Protein AF-A0A1V4YX29-F1 (afdb_monomer_lite)

Radius of gyration: 15.8 Å; chains: 1; bounding box: 34×29×42 Å

Secondary structure (DSSP, 8-state):
--HHHHHHHHHHHHHHHHHHHHHHHHHHHHTT-HHHHHHHHHHHHHHHHHHHHHHHHHHHHHHTS--

pLDDT: mean 73.03, std 10.12, range [48.56, 86.19]

Structure (mmCIF, N/CA/C/O backbone):
data_AF-A0A1V4YX29-F1
#
_entry.id   AF-A0A1V4YX29-F1
#
loop_
_atom_site.group_PDB
_atom_site.id
_atom_site.type_symbol
_atom_site.label_atom_id
_atom_site.label_alt_id
_atom_site.label_comp_id
_atom_site.label_asym_id
_atom_site.label_entity_id
_atom_site.label_seq_id
_atom_site.pdbx_PDB_ins_code
_atom_site.Cartn_x
_atom_site.Cartn_y
_atom_site.Cartn_z
_atom_site.occupancy
_atom_site.B_iso_or_equiv
_atom_site.auth_seq_id
_atom_site.auth_comp_id
_atom_site.auth_asym_id
_atom_site.auth_atom_id
_atom_site.pdbx_PDB_model_num
ATOM 1 N N . MET A 1 1 ? 12.636 -14.878 -23.533 1.00 49.81 1 MET A N 1
ATOM 2 C CA . MET A 1 1 ? 11.339 -14.826 -22.823 1.00 49.81 1 MET A CA 1
ATOM 3 C C . MET A 1 1 ? 10.986 -13.357 -22.624 1.00 49.81 1 MET A C 1
ATOM 5 O O . MET A 1 1 ? 11.880 -12.584 -22.317 1.00 49.81 1 MET A O 1
ATOM 9 N N . ASP A 1 2 ? 9.760 -12.946 -22.958 1.00 56.06 2 ASP A N 1
ATOM 10 C CA . ASP A 1 2 ? 9.386 -11.541 -23.209 1.00 56.06 2 ASP A CA 1
ATOM 11 C C . ASP A 1 2 ? 9.469 -10.631 -21.966 1.00 56.06 2 ASP A C 1
ATOM 13 O O . ASP A 1 2 ? 8.520 -10.549 -21.183 1.00 56.06 2 ASP A O 1
ATOM 17 N N . ASN A 1 3 ? 10.541 -9.839 -21.859 1.00 65.38 3 ASN A N 1
ATOM 18 C CA . ASN A 1 3 ? 10.717 -8.787 -20.841 1.00 65.38 3 ASN A CA 1
ATOM 19 C C . ASN A 1 3 ? 9.549 -7.773 -20.777 1.00 65.38 3 ASN A C 1
ATOM 21 O O . ASN A 1 3 ? 9.351 -7.101 -19.762 1.00 65.38 3 ASN A O 1
ATOM 25 N N . LEU A 1 4 ? 8.748 -7.645 -21.845 1.00 67.06 4 LEU A N 1
ATOM 26 C CA . LEU A 1 4 ? 7.546 -6.803 -21.851 1.00 67.06 4 LEU A CA 1
ATOM 27 C C . LEU A 1 4 ? 6.393 -7.381 -21.016 1.00 67.06 4 LEU A C 1
ATOM 29 O O . LEU A 1 4 ? 5.643 -6.611 -20.410 1.00 67.06 4 LEU A O 1
ATOM 33 N N . LYS A 1 5 ? 6.234 -8.710 -20.979 1.00 70.00 5 LYS A N 1
ATOM 34 C CA . LYS A 1 5 ? 5.145 -9.361 -20.234 1.00 70.00 5 LYS A CA 1
ATOM 35 C C . LYS A 1 5 ? 5.393 -9.271 -18.731 1.00 70.00 5 LYS A C 1
ATOM 37 O O . LYS A 1 5 ? 4.480 -8.891 -18.005 1.00 70.00 5 LYS A O 1
ATOM 42 N N . GLU A 1 6 ? 6.630 -9.486 -18.282 1.00 67.31 6 GLU A N 1
ATOM 43 C CA . GLU A 1 6 ? 7.014 -9.305 -16.874 1.00 67.31 6 GLU A CA 1
ATOM 44 C C . GLU A 1 6 ? 6.854 -7.859 -16.398 1.00 67.31 6 GLU A C 1
ATOM 46 O O . GLU A 1 6 ? 6.290 -7.626 -15.329 1.00 67.31 6 GLU A O 1
ATOM 51 N N . ARG A 1 7 ? 7.263 -6.866 -17.205 1.00 68.38 7 ARG A N 1
ATOM 52 C CA . ARG A 1 7 ? 7.067 -5.445 -16.862 1.00 68.38 7 ARG A CA 1
ATOM 53 C C . ARG A 1 7 ? 5.591 -5.084 -16.693 1.00 68.38 7 ARG A C 1
ATOM 55 O O . ARG A 1 7 ? 5.247 -4.364 -15.756 1.00 68.38 7 ARG A O 1
ATOM 62 N N . ARG A 1 8 ? 4.711 -5.577 -17.572 1.00 73.31 8 ARG A N 1
ATOM 63 C CA . ARG A 1 8 ? 3.259 -5.372 -17.431 1.00 73.31 8 ARG A CA 1
ATOM 64 C C . ARG A 1 8 ? 2.701 -6.084 -16.208 1.00 73.31 8 ARG A C 1
ATOM 66 O O . ARG A 1 8 ? 1.889 -5.491 -15.508 1.00 73.31 8 ARG A O 1
ATOM 73 N N . LEU A 1 9 ? 3.151 -7.305 -15.934 1.00 75.94 9 LEU A N 1
ATOM 74 C CA . LEU A 1 9 ? 2.703 -8.076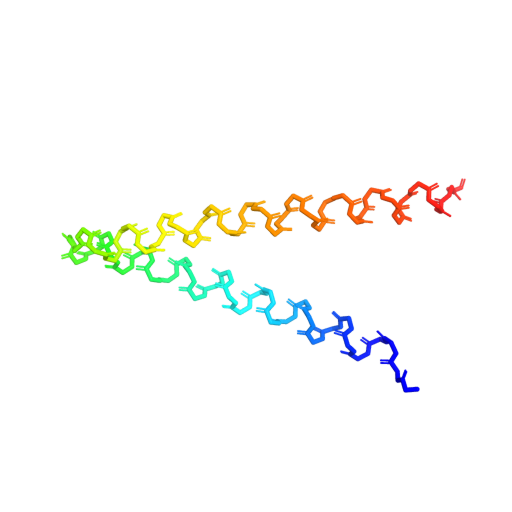 -14.778 1.00 75.94 9 LEU A CA 1
ATOM 75 C C . LEU A 1 9 ? 3.066 -7.370 -13.465 1.00 75.94 9 LEU A C 1
ATOM 77 O O . LEU A 1 9 ? 2.211 -7.217 -12.600 1.00 75.94 9 LEU A O 1
ATOM 81 N N . LEU A 1 10 ? 4.294 -6.856 -13.355 1.00 72.06 10 LEU A N 1
ATOM 82 C CA . LEU A 1 10 ? 4.752 -6.061 -12.213 1.00 72.06 10 LEU A CA 1
ATOM 83 C C . LEU A 1 10 ? 3.955 -4.763 -12.048 1.00 72.06 10 LEU A C 1
ATOM 85 O O . LEU A 1 10 ? 3.604 -4.400 -10.927 1.00 72.06 10 LEU A O 1
ATOM 89 N N . ALA A 1 11 ? 3.638 -4.073 -13.146 1.00 74.56 11 ALA A N 1
ATOM 90 C CA . ALA A 1 11 ? 2.819 -2.865 -13.099 1.00 74.56 11 ALA A CA 1
ATOM 91 C C . ALA A 1 11 ? 1.378 -3.164 -12.649 1.00 74.56 11 ALA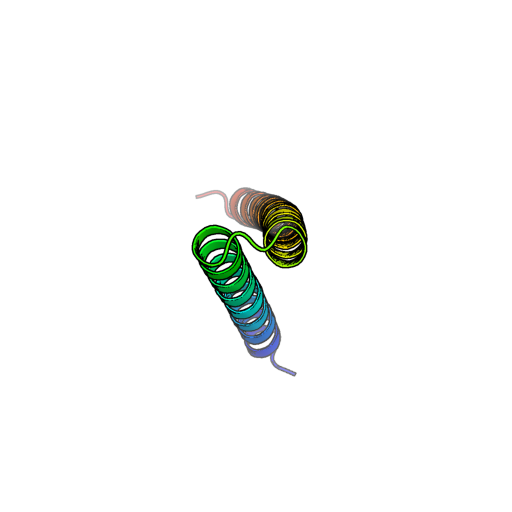 A C 1
ATOM 93 O O . ALA A 1 11 ? 0.850 -2.458 -11.795 1.00 74.56 11 ALA A O 1
ATOM 94 N N . ILE A 1 12 ? 0.762 -4.228 -13.172 1.00 80.62 12 ILE A N 1
ATOM 95 C CA . ILE A 1 12 ? -0.593 -4.657 -12.792 1.00 80.62 12 ILE A CA 1
ATOM 96 C C . ILE A 1 12 ? -0.626 -5.103 -11.328 1.00 80.62 12 ILE A C 1
ATOM 98 O O . ILE A 1 12 ? -1.513 -4.684 -10.588 1.00 80.62 12 ILE A O 1
ATOM 102 N N . ALA A 1 13 ? 0.360 -5.888 -10.888 1.00 76.44 13 ALA A N 1
ATOM 103 C CA . ALA A 1 13 ? 0.489 -6.303 -9.495 1.00 76.44 13 ALA A CA 1
ATOM 104 C C . ALA A 1 13 ? 0.664 -5.092 -8.565 1.00 76.44 13 ALA A C 1
ATOM 106 O O . ALA A 1 13 ? -0.002 -5.001 -7.537 1.00 76.44 13 ALA A O 1
ATOM 107 N N . GLY A 1 14 ? 1.493 -4.119 -8.958 1.00 73.44 14 GLY A N 1
ATOM 108 C CA . GLY A 1 14 ? 1.672 -2.869 -8.222 1.00 73.44 14 GLY A CA 1
ATOM 109 C C . GLY A 1 14 ? 0.378 -2.062 -8.103 1.00 73.44 14 GLY A C 1
ATOM 110 O O . GLY A 1 14 ? 0.042 -1.610 -7.012 1.00 73.44 14 GLY A O 1
ATOM 111 N N . ILE A 1 15 ? -0.381 -1.929 -9.195 1.00 80.06 15 ILE A N 1
ATOM 112 C CA . ILE A 1 15 ? -1.686 -1.251 -9.189 1.00 80.06 15 ILE A CA 1
ATOM 113 C C . ILE A 1 15 ? -2.667 -1.992 -8.275 1.00 80.06 15 ILE A C 1
ATOM 115 O O . ILE A 1 15 ? -3.282 -1.358 -7.425 1.00 80.06 15 ILE A O 1
ATOM 119 N N . GLY A 1 16 ? -2.761 -3.321 -8.380 1.00 82.00 16 GLY A N 1
ATOM 120 C CA . GLY A 1 16 ? -3.661 -4.128 -7.553 1.00 82.00 16 GLY A CA 1
ATOM 121 C C . GLY A 1 16 ? -3.391 -3.982 -6.054 1.00 82.00 16 GLY A C 1
ATOM 122 O O . GLY A 1 16 ? -4.325 -3.795 -5.275 1.00 82.00 16 GLY A O 1
ATOM 123 N N . ILE A 1 17 ? -2.117 -3.983 -5.652 1.00 79.94 17 ILE A N 1
ATOM 124 C CA . ILE A 1 17 ? -1.710 -3.789 -4.252 1.00 79.94 17 ILE A CA 1
ATOM 125 C C . ILE A 1 17 ? -2.078 -2.382 -3.763 1.00 79.94 17 ILE A C 1
ATOM 127 O O . ILE A 1 17 ? -2.603 -2.236 -2.659 1.00 79.94 17 ILE A O 1
ATOM 131 N N . ILE A 1 18 ? -1.850 -1.349 -4.581 1.00 78.94 18 ILE A N 1
ATOM 132 C CA . ILE A 1 18 ? -2.213 0.034 -4.238 1.00 78.94 18 ILE A CA 1
ATOM 133 C C . ILE A 1 18 ? -3.731 0.161 -4.074 1.00 78.94 18 ILE A C 1
ATOM 135 O O . ILE A 1 18 ? -4.196 0.720 -3.082 1.00 78.94 18 ILE A O 1
ATOM 139 N N . THR A 1 19 ? -4.510 -0.385 -5.009 1.00 82.88 19 THR A N 1
ATOM 140 C CA . THR A 1 19 ? -5.975 -0.333 -4.967 1.00 82.88 19 THR A CA 1
ATOM 141 C C . THR A 1 19 ? -6.525 -1.051 -3.736 1.00 82.88 19 THR A C 1
ATOM 143 O O . THR A 1 19 ? -7.335 -0.473 -3.013 1.00 82.88 19 THR A O 1
ATOM 146 N N . ALA A 1 20 ? -6.047 -2.264 -3.441 1.00 81.00 20 ALA A N 1
ATOM 147 C CA . ALA A 1 20 ? -6.454 -3.008 -2.250 1.00 81.00 20 ALA A CA 1
ATOM 148 C C . ALA A 1 20 ? -6.099 -2.261 -0.952 1.00 81.00 20 ALA A C 1
ATOM 150 O O . ALA A 1 20 ? -6.916 -2.199 -0.033 1.00 81.00 20 ALA A O 1
ATOM 151 N N . GLY A 1 21 ? -4.919 -1.634 -0.898 1.00 78.62 21 GLY A N 1
ATOM 152 C CA . GLY A 1 21 ? -4.488 -0.819 0.237 1.00 78.62 21 GLY A CA 1
ATOM 153 C C . GLY A 1 21 ? -5.387 0.393 0.492 1.00 78.62 21 GLY A C 1
ATOM 154 O O . GLY A 1 21 ? -5.762 0.650 1.634 1.00 78.62 21 GLY A O 1
ATOM 155 N N . ILE A 1 22 ? -5.785 1.109 -0.565 1.00 80.56 22 ILE A N 1
ATOM 156 C CA . ILE A 1 22 ? -6.696 2.262 -0.460 1.00 80.56 22 ILE A CA 1
ATOM 157 C C . ILE A 1 22 ? -8.079 1.818 0.030 1.00 80.56 22 ILE A C 1
ATOM 159 O O . ILE A 1 22 ? -8.645 2.460 0.914 1.00 80.56 22 ILE A O 1
ATOM 163 N N . ILE A 1 23 ? -8.606 0.713 -0.506 1.00 83.94 23 ILE A N 1
ATOM 164 C CA . ILE A 1 23 ? -9.914 0.169 -0.113 1.00 83.94 23 ILE A CA 1
ATOM 165 C C . ILE A 1 23 ? -9.907 -0.237 1.364 1.00 83.94 23 ILE A C 1
ATOM 167 O O . ILE A 1 23 ? -10.815 0.140 2.101 1.00 83.94 23 ILE A O 1
ATOM 171 N N . ALA A 1 24 ? -8.872 -0.952 1.816 1.00 78.19 24 ALA A N 1
ATOM 172 C CA . ALA A 1 24 ? -8.742 -1.369 3.212 1.00 78.19 24 ALA A CA 1
ATOM 173 C C . ALA A 1 24 ? -8.692 -0.171 4.175 1.00 78.19 24 ALA A C 1
ATOM 175 O O . ALA A 1 24 ? -9.278 -0.216 5.255 1.00 78.19 24 ALA A O 1
ATOM 176 N N . LEU A 1 25 ? -8.043 0.921 3.766 1.00 77.00 25 LEU A N 1
ATOM 177 C CA . LEU A 1 25 ? -7.958 2.148 4.552 1.00 77.00 25 LEU A CA 1
ATOM 178 C C . LEU A 1 25 ? -9.303 2.870 4.635 1.00 77.00 25 LEU A C 1
ATOM 180 O O . LEU A 1 25 ? -9.738 3.224 5.729 1.00 77.00 25 LEU A O 1
ATOM 184 N N . PHE A 1 26 ? -9.984 3.046 3.499 1.00 80.44 26 PHE A N 1
ATOM 185 C CA . PHE A 1 26 ? -11.323 3.641 3.460 1.00 80.44 26 PHE A CA 1
ATOM 186 C C . PHE A 1 26 ? -12.313 2.840 4.304 1.00 80.44 26 PHE A C 1
ATOM 188 O O . PHE A 1 26 ? -13.078 3.418 5.075 1.00 80.44 26 PHE A O 1
ATOM 195 N N . TYR A 1 27 ? -12.253 1.512 4.209 1.00 80.81 27 TYR A N 1
ATOM 196 C CA . TYR A 1 27 ? -13.079 0.624 5.015 1.00 80.81 27 TYR A CA 1
ATOM 197 C C . TYR A 1 27 ? -12.747 0.744 6.510 1.00 80.81 27 TYR A C 1
ATOM 199 O O . TYR A 1 27 ? -13.653 0.903 7.320 1.00 80.81 27 TYR A O 1
ATOM 207 N N . GLY A 1 28 ? -11.462 0.776 6.882 1.00 80.31 28 GLY A N 1
ATOM 208 C CA . GLY A 1 28 ? -11.021 0.962 8.269 1.00 80.31 28 GLY A CA 1
ATOM 209 C C . GLY A 1 28 ? -11.409 2.311 8.880 1.00 80.31 28 GLY A C 1
ATOM 210 O O . GLY A 1 28 ? -11.734 2.383 10.068 1.00 80.31 28 GLY A O 1
ATOM 211 N N . LEU A 1 29 ? -11.409 3.381 8.079 1.00 80.25 29 LEU A N 1
ATOM 212 C CA . LEU A 1 29 ? -11.936 4.687 8.482 1.00 80.25 29 LEU A CA 1
ATOM 213 C C . LEU A 1 29 ? -13.446 4.625 8.713 1.00 80.25 29 LEU A C 1
ATOM 215 O O . LEU A 1 29 ? -13.921 5.139 9.722 1.00 80.25 29 LEU A O 1
ATOM 219 N N . PHE A 1 30 ? -14.183 3.955 7.826 1.00 83.94 30 PHE A N 1
ATOM 220 C CA . PHE A 1 30 ? -15.636 3.843 7.916 1.00 83.94 30 PHE A CA 1
ATOM 221 C C . PHE A 1 30 ? -16.100 3.012 9.121 1.00 83.94 30 PHE A C 1
ATOM 223 O O . PHE A 1 30 ? -17.051 3.386 9.799 1.00 83.94 30 PHE A O 1
ATOM 230 N N . THR A 1 31 ? -15.415 1.909 9.434 1.00 86.19 31 THR A N 1
ATOM 231 C CA . THR A 1 31 ? -15.773 1.036 10.564 1.00 86.19 31 THR A CA 1
ATOM 232 C C . THR A 1 31 ? -15.178 1.477 11.904 1.00 86.19 31 THR A C 1
ATOM 234 O O . THR A 1 31 ? -15.412 0.813 12.911 1.00 86.19 31 THR A O 1
ATOM 237 N N . GLY A 1 32 ? -14.359 2.536 11.939 1.00 83.25 32 GLY A N 1
ATOM 238 C CA . GLY A 1 32 ? -13.666 2.983 13.156 1.00 83.25 32 GLY A CA 1
ATOM 239 C C . GLY A 1 32 ? -12.673 1.959 13.728 1.00 83.25 32 GLY A C 1
ATOM 240 O O . GLY A 1 32 ? -12.277 2.057 14.888 1.00 83.25 32 GLY A O 1
ATOM 241 N N . GLN A 1 33 ? -12.270 0.956 12.938 1.00 81.94 33 GLN A N 1
ATOM 242 C CA . GLN A 1 33 ? -11.357 -0.091 13.395 1.00 81.94 33 GLN A CA 1
ATOM 243 C C . GLN A 1 33 ? -9.906 0.368 13.260 1.00 81.94 33 GLN A C 1
ATOM 245 O O . GLN A 1 33 ? -9.348 0.404 12.162 1.00 81.94 33 GLN A O 1
ATOM 250 N N . ILE A 1 34 ? -9.270 0.636 14.402 1.00 82.88 34 ILE A N 1
ATOM 251 C CA . ILE A 1 34 ? -7.866 1.072 14.499 1.00 82.88 34 ILE A CA 1
ATOM 252 C C . ILE A 1 34 ? -6.909 0.109 13.781 1.00 82.88 34 ILE A C 1
ATOM 254 O O . ILE A 1 34 ? -5.970 0.551 13.124 1.00 82.88 34 ILE A O 1
ATOM 258 N N . VAL A 1 35 ? -7.158 -1.203 13.848 1.00 82.88 35 VAL A N 1
ATOM 259 C CA . VAL A 1 35 ? -6.302 -2.212 13.200 1.00 82.88 35 VAL A CA 1
ATOM 260 C C . VAL A 1 35 ? -6.296 -2.046 11.679 1.00 82.88 35 VAL A C 1
ATOM 262 O O . VAL A 1 35 ? -5.227 -2.036 11.073 1.00 82.88 35 VAL A O 1
ATOM 265 N N . LEU A 1 36 ? -7.465 -1.852 11.057 1.00 77.19 36 LEU A N 1
ATOM 266 C CA . LEU A 1 36 ? -7.543 -1.595 9.618 1.00 77.19 36 LEU A CA 1
ATOM 267 C C . LEU A 1 36 ? -7.011 -0.212 9.235 1.00 77.19 36 LEU A C 1
ATOM 269 O O . LEU A 1 36 ? -6.436 -0.071 8.160 1.00 77.19 36 LEU A O 1
ATOM 273 N N . GLN A 1 37 ? -7.154 0.794 10.099 1.00 77.88 37 GLN A N 1
ATOM 274 C C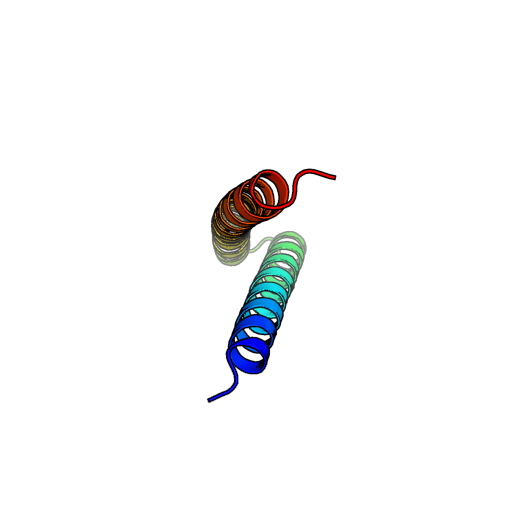A . GLN A 1 37 ? -6.549 2.110 9.870 1.00 77.88 37 GLN A CA 1
ATOM 275 C C . GLN A 1 37 ? -5.018 2.034 9.868 1.00 77.88 37 GLN A C 1
ATOM 277 O O . GLN A 1 37 ? -4.386 2.611 8.987 1.00 77.88 37 GLN A O 1
ATOM 282 N N . LEU A 1 38 ? -4.420 1.279 10.797 1.00 82.56 38 LEU A N 1
ATOM 283 C CA . LEU A 1 38 ? -2.976 1.028 10.836 1.00 82.56 38 LEU A CA 1
ATOM 284 C C . LEU A 1 38 ? -2.503 0.224 9.620 1.00 82.56 38 LEU A C 1
ATOM 286 O O . LEU A 1 38 ? -1.486 0.568 9.022 1.00 82.56 38 LEU A O 1
ATOM 290 N N . LEU A 1 39 ? -3.257 -0.802 9.216 1.00 80.50 39 LEU A N 1
ATOM 291 C CA . LEU A 1 39 ? -2.990 -1.578 8.000 1.00 80.50 39 LEU A CA 1
ATOM 292 C C . LEU A 1 39 ? -3.062 -0.709 6.741 1.00 80.50 39 LEU A C 1
ATOM 294 O O . LEU A 1 39 ? -2.189 -0.788 5.879 1.00 80.50 39 LEU A O 1
ATOM 298 N N . GLY A 1 40 ? -4.069 0.158 6.655 1.00 76.31 40 GLY A N 1
ATOM 299 C CA . GLY A 1 40 ? -4.211 1.123 5.576 1.00 76.31 40 GLY A CA 1
ATOM 300 C C . GLY A 1 40 ? -3.067 2.137 5.560 1.00 76.31 40 GLY A C 1
ATOM 301 O O . GLY A 1 40 ? -2.460 2.362 4.515 1.00 76.31 40 GLY A O 1
ATOM 302 N N . LEU A 1 41 ? -2.708 2.713 6.710 1.00 80.50 41 LEU A N 1
ATOM 303 C CA . LEU A 1 41 ? -1.562 3.620 6.828 1.00 80.50 41 LEU A CA 1
ATOM 304 C C . LEU A 1 41 ? -0.260 2.942 6.393 1.00 80.50 41 LEU A C 1
ATOM 306 O O . LEU A 1 41 ? 0.496 3.518 5.610 1.00 80.50 41 LEU A O 1
ATOM 310 N N . ALA A 1 42 ? -0.021 1.703 6.826 1.00 81.19 42 ALA A N 1
ATOM 311 C CA . ALA A 1 42 ? 1.116 0.911 6.372 1.00 81.19 42 ALA A CA 1
ATOM 312 C C . ALA A 1 42 ? 1.082 0.701 4.848 1.00 81.19 42 ALA A C 1
ATOM 314 O O . ALA A 1 42 ? 2.103 0.871 4.181 1.00 81.19 42 ALA A O 1
ATOM 315 N N . ALA A 1 43 ? -0.092 0.425 4.274 1.00 76.69 43 ALA A N 1
ATOM 316 C CA . ALA A 1 43 ? -0.265 0.305 2.830 1.00 76.69 43 ALA A CA 1
ATOM 317 C C . ALA A 1 43 ? 0.016 1.623 2.082 1.00 76.69 43 ALA A C 1
ATOM 319 O O . ALA A 1 43 ? 0.656 1.586 1.032 1.00 76.69 43 ALA A O 1
ATOM 320 N N . ILE A 1 44 ? -0.365 2.790 2.624 1.00 78.44 44 ILE A N 1
ATOM 321 C CA . ILE A 1 44 ? 0.006 4.103 2.061 1.00 78.44 44 ILE A CA 1
ATOM 322 C C . ILE A 1 44 ? 1.522 4.291 2.076 1.00 78.44 44 ILE A C 1
ATOM 324 O O . ILE A 1 44 ? 2.092 4.729 1.078 1.00 78.44 44 ILE A O 1
ATOM 328 N N . VAL A 1 45 ? 2.190 3.969 3.185 1.00 83.94 45 VAL A N 1
ATOM 329 C CA . VAL A 1 45 ? 3.651 4.105 3.297 1.00 83.94 45 VAL A CA 1
ATOM 330 C C . VAL A 1 45 ? 4.348 3.227 2.256 1.00 83.94 45 VAL A C 1
ATOM 332 O O . VAL A 1 45 ? 5.250 3.691 1.553 1.00 83.94 45 VAL A O 1
ATOM 335 N N . VAL A 1 46 ? 3.887 1.986 2.090 1.00 79.19 46 VAL A N 1
ATOM 336 C CA . VAL A 1 46 ? 4.381 1.067 1.056 1.00 79.19 46 VAL A CA 1
ATOM 337 C C . VAL A 1 46 ? 4.106 1.622 -0.344 1.00 79.19 46 VAL A C 1
ATOM 339 O O . VAL A 1 46 ? 5.018 1.661 -1.173 1.00 79.19 46 VAL A O 1
ATOM 342 N N . ALA A 1 47 ? 2.901 2.131 -0.606 1.00 74.06 47 ALA A N 1
ATOM 343 C CA . ALA A 1 47 ? 2.540 2.744 -1.882 1.00 74.06 47 ALA A CA 1
ATOM 344 C C . ALA A 1 47 ? 3.411 3.969 -2.201 1.00 74.06 47 ALA A C 1
ATOM 346 O O . ALA A 1 47 ? 3.882 4.110 -3.330 1.00 74.06 47 ALA A O 1
ATOM 347 N N . TYR A 1 48 ? 3.703 4.821 -1.216 1.00 79.50 48 TYR A N 1
ATOM 348 C CA . TYR A 1 48 ? 4.619 5.952 -1.368 1.00 79.50 48 TYR A CA 1
ATOM 349 C C . TYR A 1 48 ? 6.034 5.481 -1.720 1.00 79.50 48 TYR A C 1
ATOM 351 O O . TYR A 1 48 ? 6.673 6.033 -2.618 1.00 79.50 48 TYR A O 1
ATOM 359 N N . PHE A 1 49 ? 6.516 4.419 -1.071 1.00 80.38 49 PHE A N 1
ATOM 360 C CA . PHE A 1 49 ? 7.834 3.854 -1.349 1.00 80.38 49 PHE A CA 1
ATOM 361 C C . PHE A 1 49 ? 7.923 3.261 -2.761 1.00 80.38 49 PHE A C 1
ATOM 363 O O . PHE A 1 49 ? 8.896 3.513 -3.480 1.00 80.38 49 PHE A O 1
ATOM 370 N N . ILE A 1 50 ? 6.883 2.541 -3.192 1.00 74.25 50 ILE A N 1
ATOM 371 C CA . ILE A 1 50 ? 6.742 2.028 -4.561 1.00 74.25 50 ILE A CA 1
ATOM 372 C C . ILE A 1 50 ? 6.714 3.196 -5.550 1.00 74.25 50 ILE A C 1
ATOM 374 O O . ILE A 1 50 ? 7.498 3.217 -6.495 1.00 74.25 50 ILE A O 1
ATOM 378 N N . SER A 1 51 ? 5.893 4.214 -5.302 1.00 72.19 51 SER A N 1
ATOM 379 C CA . SER A 1 51 ? 5.760 5.388 -6.170 1.00 72.19 51 SER A CA 1
ATOM 380 C C . SER A 1 51 ? 7.078 6.167 -6.299 1.00 72.19 51 SER A C 1
ATOM 382 O O . SER A 1 51 ? 7.464 6.600 -7.389 1.00 72.19 51 SER A O 1
ATOM 384 N N . ARG A 1 52 ? 7.859 6.255 -5.214 1.00 77.31 52 ARG A N 1
ATOM 385 C CA . ARG A 1 52 ? 9.205 6.848 -5.207 1.00 77.31 52 ARG A CA 1
ATOM 386 C C . ARG A 1 52 ? 10.215 6.011 -5.997 1.00 77.31 52 ARG A C 1
ATOM 388 O O . ARG A 1 52 ? 11.035 6.575 -6.723 1.00 77.31 52 ARG A O 1
ATOM 395 N N . ARG A 1 53 ? 10.164 4.680 -5.888 1.00 72.19 53 ARG A N 1
ATOM 396 C CA . ARG A 1 53 ? 10.993 3.754 -6.682 1.00 72.19 53 ARG A CA 1
ATOM 397 C C . ARG A 1 53 ? 10.655 3.833 -8.171 1.00 72.19 53 ARG A C 1
ATOM 399 O O . ARG A 1 53 ? 11.568 3.956 -8.984 1.00 72.19 53 ARG A O 1
ATOM 406 N N . VAL A 1 54 ? 9.370 3.850 -8.516 1.00 69.75 54 VAL A N 1
ATOM 407 C CA . VAL A 1 54 ? 8.885 4.018 -9.893 1.00 69.75 54 VAL A CA 1
ATOM 408 C C . VAL A 1 54 ? 9.294 5.380 -10.446 1.00 69.75 54 VAL A C 1
ATOM 410 O O . VAL A 1 54 ? 9.793 5.454 -11.563 1.00 69.75 54 VAL A O 1
ATOM 413 N N . SER A 1 55 ? 9.183 6.455 -9.662 1.00 66.06 55 SER A N 1
ATOM 414 C CA . SER A 1 55 ? 9.630 7.790 -10.082 1.00 66.06 55 SER A CA 1
ATOM 415 C C . SER A 1 55 ? 11.137 7.853 -10.332 1.00 66.06 55 SER A C 1
ATOM 417 O O . SER A 1 55 ? 11.564 8.503 -11.281 1.00 66.06 55 SER A O 1
ATOM 419 N N . LYS A 1 56 ? 11.954 7.153 -9.532 1.00 64.06 56 LYS A N 1
ATOM 420 C CA . LYS A 1 56 ? 13.394 7.014 -9.805 1.00 64.06 56 LYS A CA 1
ATOM 421 C C . LYS A 1 56 ? 13.655 6.269 -11.115 1.00 64.06 56 LYS A C 1
ATOM 423 O O . LYS A 1 56 ? 14.446 6.746 -11.915 1.00 64.06 56 LYS A O 1
ATOM 428 N N . LEU A 1 57 ? 12.966 5.154 -11.355 1.00 61.88 57 LEU A N 1
ATOM 429 C CA . LEU A 1 57 ? 13.080 4.396 -12.607 1.00 61.88 57 LEU A CA 1
ATOM 430 C C . LEU A 1 57 ? 12.660 5.237 -13.820 1.00 61.88 57 LEU A C 1
ATOM 432 O O . LEU A 1 57 ? 13.339 5.228 -14.839 1.00 61.88 57 LEU A O 1
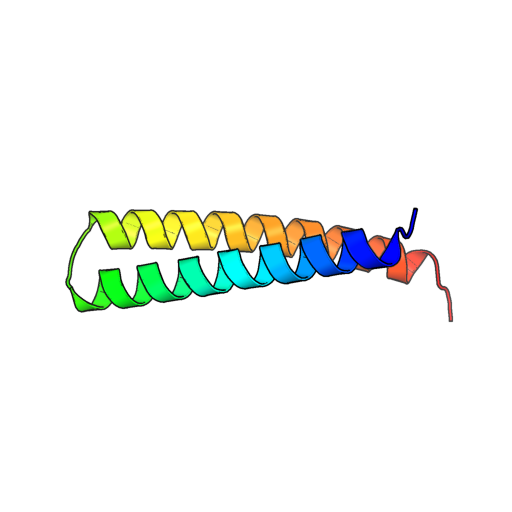ATOM 436 N N . ARG A 1 58 ? 11.586 6.020 -13.689 1.00 58.94 58 ARG A N 1
ATOM 437 C CA . ARG A 1 58 ? 11.066 6.885 -14.753 1.00 58.94 58 ARG A CA 1
ATOM 438 C C . ARG A 1 58 ? 11.993 8.062 -15.070 1.00 58.94 58 ARG A C 1
ATOM 440 O O . ARG A 1 58 ? 12.086 8.443 -16.230 1.00 58.94 58 ARG A O 1
ATOM 447 N N . LYS A 1 59 ? 12.687 8.611 -14.064 1.00 59.19 59 LYS A N 1
ATOM 448 C CA . LYS A 1 59 ? 13.720 9.641 -14.265 1.00 59.19 59 LYS A CA 1
ATOM 449 C C . LYS A 1 59 ? 14.923 9.094 -15.033 1.00 59.19 59 LYS A C 1
ATOM 451 O O . LYS A 1 59 ? 15.338 9.721 -15.994 1.00 59.19 59 LYS A O 1
ATOM 456 N N . VAL A 1 60 ? 15.407 7.901 -14.680 1.00 58.78 60 VAL A N 1
ATOM 457 C CA . VAL A 1 60 ? 16.524 7.249 -15.390 1.00 58.78 60 VAL A CA 1
ATOM 458 C C . VAL A 1 60 ? 16.162 6.936 -16.851 1.00 58.78 60 VAL A C 1
ATOM 460 O O . VAL A 1 60 ? 16.972 7.166 -17.741 1.00 58.78 60 VAL A O 1
ATOM 463 N N . ASP A 1 61 ? 14.931 6.489 -17.119 1.00 56.50 61 ASP A N 1
ATOM 464 C CA . ASP A 1 61 ? 14.446 6.213 -18.485 1.00 56.50 61 ASP A CA 1
ATOM 465 C C . ASP A 1 61 ? 14.267 7.503 -19.322 1.00 56.50 61 ASP A C 1
ATOM 467 O O . ASP A 1 61 ? 14.448 7.490 -20.539 1.00 56.50 61 ASP A O 1
ATOM 471 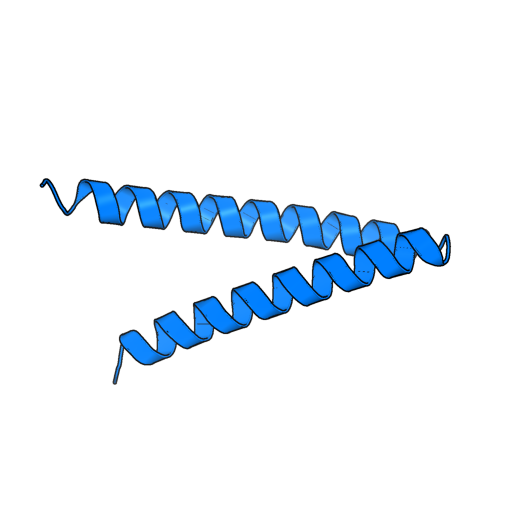N N . GLN A 1 62 ? 13.924 8.631 -18.682 1.00 56.97 62 GLN A N 1
ATOM 472 C CA . GLN A 1 62 ? 13.840 9.946 -19.337 1.00 56.97 62 GLN A CA 1
ATOM 473 C C . GLN A 1 62 ? 15.214 10.559 -19.619 1.00 56.97 62 GLN A C 1
ATOM 475 O O . GLN A 1 62 ? 15.385 11.212 -20.641 1.00 56.97 62 GLN A O 1
ATOM 480 N N . GLU A 1 63 ? 16.189 10.334 -18.745 1.00 56.47 63 GLU A N 1
ATOM 481 C CA . GLU A 1 63 ? 17.553 10.851 -18.894 1.00 56.47 63 GLU A CA 1
ATOM 482 C C . GLU A 1 63 ? 18.343 10.090 -19.978 1.00 56.47 63 GLU A C 1
ATOM 484 O O . GLU A 1 63 ? 19.227 10.653 -20.615 1.00 56.47 63 GLU A O 1
ATOM 489 N N . GLN A 1 64 ? 17.961 8.840 -20.274 1.00 55.16 64 GLN A N 1
ATOM 490 C CA . GLN A 1 64 ? 18.532 8.026 -21.360 1.00 55.16 64 GLN A CA 1
ATOM 491 C C . GLN A 1 64 ? 17.873 8.226 -22.736 1.00 55.16 64 GLN A C 1
ATOM 493 O O . GLN A 1 64 ? 18.360 7.687 -23.730 1.00 55.16 64 GLN A O 1
ATOM 498 N N . ARG A 1 65 ? 16.789 9.005 -22.833 1.00 51.28 65 ARG A N 1
ATOM 499 C CA . ARG A 1 65 ? 16.212 9.447 -24.113 1.00 51.28 65 ARG A CA 1
ATOM 500 C C . ARG A 1 65 ? 16.271 10.974 -24.208 1.00 51.28 65 ARG A C 1
ATOM 502 O O . ARG A 1 65 ? 15.235 11.617 -24.022 1.00 51.28 65 ARG A O 1
ATOM 509 N N . PRO A 1 66 ? 17.447 11.569 -24.489 1.00 48.56 66 PRO A N 1
ATOM 510 C CA . PRO A 1 66 ? 17.487 12.965 -24.894 1.00 48.56 66 PRO A CA 1
ATOM 511 C C . PRO A 1 66 ? 16.657 13.107 -26.176 1.00 48.56 66 PRO A C 1
ATOM 513 O O . PRO A 1 66 ? 16.827 12.339 -27.125 1.00 48.56 66 PRO A O 1
ATOM 516 N N . LYS A 1 67 ? 15.680 14.016 -26.124 1.00 48.69 67 LYS A N 1
ATOM 517 C CA . LYS A 1 67 ? 14.913 14.456 -27.292 1.00 48.69 67 LYS A CA 1
ATOM 518 C C . LYS A 1 67 ? 15.824 15.115 -28.316 1.00 48.69 67 LYS A C 1
ATOM 520 O O . LYS A 1 67 ? 16.757 15.820 -27.875 1.00 48.69 67 LYS A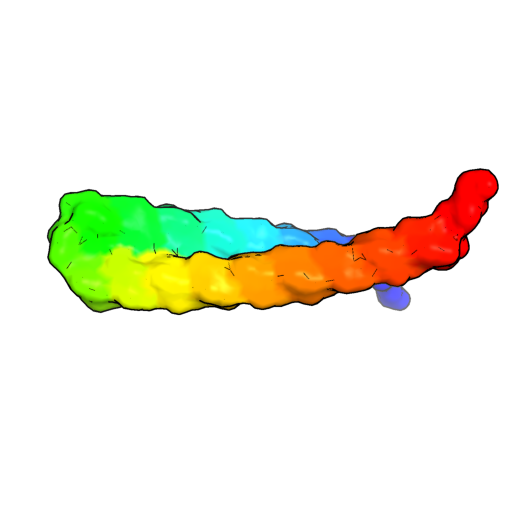 O 1
#

Foldseek 3Di:
DDPVVVVVVVVVVLVVLLVVLCVLCVVCVVVVPPVSVVSSVVSVVVNVVVVVVVVVVVVVVVVVDDD

Sequence (67 aa):
MDNLKERRLLAIAGIGIITAGIIALFYGLFTGQIVLQLLGLAAIVVAYFISRRVSKLRKVDQEQRPK